Protein AF-A0A7J3BCR1-F1 (afdb_monomer_lite)

Secondary structure (DSSP, 8-state):
-GGG------TTTSS---TT-SSGGGTHHHHHHHHHTT--HHHHHIIIIIHHHHHHHHHH-

Sequence (61 aa):
GSNHVGLGSDFDGIEKTPAGLEDVTKIPSITEGLLNRGYSEDDILKILGGNFLRVFKSVIG

Radius of gyration: 13.08 Å; chains: 1; bounding box: 27×24×36 Å

Structure (mmCIF, N/CA/C/O backbone):
data_AF-A0A7J3BCR1-F1
#
_entry.id   AF-A0A7J3BCR1-F1
#
loop_
_atom_site.group_PDB
_atom_site.id
_atom_site.type_symbol
_atom_site.label_atom_id
_atom_site.label_alt_id
_atom_site.label_comp_id
_atom_site.label_asym_id
_atom_site.label_entity_id
_atom_site.label_seq_id
_atom_site.pdbx_PDB_ins_code
_atom_site.Cartn_x
_atom_site.Cartn_y
_atom_site.Cartn_z
_atom_site.occupancy
_atom_site.B_iso_or_equiv
_atom_site.auth_seq_id
_atom_site.auth_comp_id
_atom_site.auth_asym_id
_atom_site.auth_atom_id
_atom_site.pdbx_PDB_model_num
ATOM 1 N N . GLY A 1 1 ? -15.411 -3.085 1.852 1.00 89.88 1 GLY A N 1
ATOM 2 C CA . GLY A 1 1 ? -15.249 -1.618 1.958 1.00 89.88 1 GLY A CA 1
ATOM 3 C C . GLY A 1 1 ? -13.888 -1.283 2.539 1.00 89.88 1 GLY A C 1
ATOM 4 O O . GLY A 1 1 ? -13.240 -2.193 3.050 1.00 89.88 1 GLY A O 1
ATOM 5 N N . SER A 1 2 ? -13.476 -0.014 2.486 1.00 95.69 2 SER A N 1
ATOM 6 C CA . SER A 1 2 ? -12.137 0.472 2.879 1.00 95.69 2 SER A CA 1
ATOM 7 C C . SER A 1 2 ? -11.666 0.008 4.263 1.00 95.69 2 SER A C 1
ATOM 9 O O . SER A 1 2 ? -10.486 -0.258 4.422 1.00 95.69 2 SER A O 1
ATOM 11 N N . ASN A 1 3 ? -12.569 -0.214 5.227 1.00 97.69 3 ASN A N 1
ATOM 12 C CA . ASN A 1 3 ? -12.269 -0.718 6.585 1.00 97.69 3 ASN A CA 1
ATOM 13 C C . ASN A 1 3 ? -11.621 -2.126 6.665 1.00 97.69 3 ASN A C 1
ATOM 15 O O . ASN A 1 3 ? -11.277 -2.591 7.756 1.00 97.69 3 ASN A O 1
ATOM 19 N N . HIS A 1 4 ? -11.515 -2.841 5.541 1.00 97.75 4 HIS A N 1
ATOM 20 C CA . HIS A 1 4 ? -11.043 -4.232 5.480 1.00 97.75 4 HIS A CA 1
ATOM 21 C C . HIS A 1 4 ? -9.935 -4.444 4.435 1.00 97.75 4 HIS A C 1
ATOM 23 O O . HIS A 1 4 ? -9.689 -5.575 4.030 1.00 97.75 4 HIS A O 1
ATOM 29 N N . VAL A 1 5 ? -9.298 -3.368 3.967 1.00 98.12 5 VAL A N 1
ATOM 30 C CA . VAL A 1 5 ? -8.238 -3.412 2.946 1.00 98.12 5 VAL A CA 1
ATOM 31 C C . VAL A 1 5 ? -6.895 -3.044 3.578 1.00 98.12 5 VAL A C 1
ATOM 33 O O . VAL A 1 5 ? -6.841 -2.176 4.448 1.00 98.12 5 VAL A O 1
ATOM 36 N N . GLY A 1 6 ? -5.818 -3.691 3.138 1.00 97.25 6 GLY A N 1
ATOM 37 C CA . GLY A 1 6 ? -4.441 -3.376 3.519 1.00 97.25 6 GLY A CA 1
ATOM 38 C C . GLY A 1 6 ? -3.481 -3.604 2.353 1.00 97.25 6 GLY A C 1
ATOM 39 O O . GLY A 1 6 ? -3.896 -4.076 1.293 1.00 97.25 6 GLY A O 1
ATOM 40 N N . LEU A 1 7 ? -2.208 -3.265 2.551 1.00 97.38 7 LEU A N 1
ATOM 41 C CA . LEU A 1 7 ? -1.147 -3.479 1.567 1.00 97.38 7 LEU A CA 1
ATOM 42 C C . LEU A 1 7 ? -0.328 -4.726 1.917 1.00 97.38 7 LEU A C 1
ATOM 44 O O . LEU A 1 7 ? 0.096 -4.893 3.058 1.00 97.38 7 LEU A O 1
ATOM 48 N N . GLY A 1 8 ? -0.079 -5.571 0.920 1.00 96.69 8 GLY A N 1
ATOM 49 C CA . GLY A 1 8 ? 0.825 -6.716 1.003 1.00 96.69 8 GLY A CA 1
ATOM 50 C C . GLY A 1 8 ? 1.476 -6.914 -0.357 1.00 96.69 8 GLY A C 1
ATOM 51 O O . GLY A 1 8 ? 0.841 -7.446 -1.260 1.00 96.69 8 GLY A O 1
ATOM 52 N N . SER A 1 9 ? 2.691 -6.392 -0.528 1.00 96.00 9 SER A N 1
ATOM 53 C CA . SER A 1 9 ? 3.350 -6.319 -1.839 1.00 96.00 9 SER A CA 1
ATOM 54 C C . SER A 1 9 ? 3.988 -7.627 -2.286 1.00 96.00 9 SER A C 1
ATOM 56 O O . SER A 1 9 ? 4.159 -7.818 -3.484 1.00 96.00 9 SER A O 1
ATOM 58 N N . ASP A 1 10 ? 4.364 -8.481 -1.331 1.00 96.75 10 ASP A N 1
ATOM 59 C CA . ASP A 1 10 ? 5.170 -9.679 -1.581 1.00 96.75 10 ASP A CA 1
ATOM 60 C C . ASP A 1 10 ? 6.496 -9.367 -2.309 1.00 96.75 10 ASP A C 1
ATOM 62 O O . ASP A 1 10 ? 6.996 -10.146 -3.120 1.00 96.75 10 ASP A O 1
ATOM 66 N N . PHE A 1 11 ? 7.071 -8.182 -2.036 1.00 96.44 11 PHE A N 1
ATOM 67 C CA . PHE A 1 11 ? 8.421 -7.849 -2.497 1.00 96.44 11 PHE A CA 1
ATOM 68 C C . PHE A 1 11 ? 9.412 -8.916 -2.023 1.00 96.44 11 PHE A C 1
ATOM 70 O O . PHE A 1 11 ? 9.281 -9.435 -0.918 1.00 96.44 11 PHE A O 1
ATOM 77 N N . ASP A 1 12 ? 10.375 -9.246 -2.886 1.00 96.31 12 ASP A N 1
ATOM 78 C CA . ASP A 1 1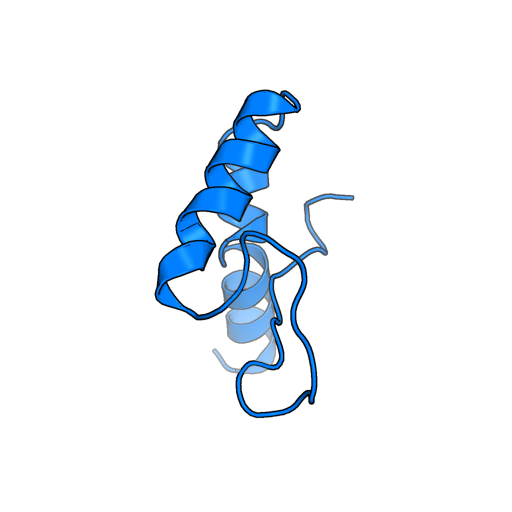2 ? 11.321 -10.361 -2.733 1.00 96.31 12 ASP A CA 1
ATOM 79 C C . ASP A 1 12 ? 10.684 -11.774 -2.710 1.00 96.31 12 ASP A C 1
ATOM 81 O O . ASP A 1 12 ? 11.409 -12.767 -2.651 1.00 96.31 12 ASP A O 1
ATOM 85 N N . GLY A 1 13 ? 9.350 -11.886 -2.808 1.00 97.12 13 GLY A N 1
ATOM 86 C CA . GLY A 1 13 ? 8.595 -13.147 -2.868 1.00 97.12 13 GLY A CA 1
ATOM 87 C C . GLY A 1 13 ? 8.066 -13.524 -4.260 1.00 97.12 13 GLY A C 1
ATOM 88 O O . GLY A 1 13 ? 7.721 -14.683 -4.493 1.00 97.12 13 GLY A O 1
ATOM 89 N N . ILE A 1 14 ? 8.048 -12.579 -5.210 1.00 96.88 14 ILE A N 1
ATOM 90 C CA . ILE A 1 14 ? 7.524 -12.766 -6.576 1.00 96.88 14 ILE A CA 1
ATOM 91 C C . ILE A 1 14 ? 8.565 -12.462 -7.659 1.00 96.88 14 ILE A C 1
ATOM 93 O O . ILE A 1 14 ? 9.438 -11.618 -7.489 1.00 96.88 14 ILE A O 1
ATOM 97 N N . GLU A 1 15 ? 8.437 -13.109 -8.822 1.00 96.88 15 GLU A N 1
ATOM 98 C CA . GLU A 1 15 ? 9.380 -12.930 -9.941 1.00 96.88 15 GLU A CA 1
ATOM 99 C C . GLU A 1 15 ? 9.228 -11.591 -10.681 1.00 96.88 15 GLU A C 1
ATOM 101 O O . GLU A 1 15 ? 10.167 -11.125 -11.327 1.00 96.88 15 GLU A O 1
ATOM 106 N N . LYS A 1 16 ? 8.028 -10.997 -10.665 1.00 97.38 16 LYS A N 1
ATOM 107 C CA . LYS A 1 16 ? 7.707 -9.777 -11.418 1.00 97.38 16 LYS A CA 1
ATOM 108 C C . LYS A 1 16 ? 6.737 -8.903 -10.646 1.00 97.38 16 LYS A C 1
ATOM 110 O O . LYS A 1 16 ? 5.719 -9.387 -10.159 1.00 97.38 16 LYS A O 1
ATOM 115 N N . THR A 1 17 ? 7.011 -7.607 -10.632 1.00 97.62 17 THR A N 1
ATOM 116 C CA . THR A 1 17 ? 6.155 -6.584 -10.033 1.00 97.62 17 THR A CA 1
ATOM 117 C C . THR A 1 17 ? 5.415 -5.776 -11.111 1.00 97.62 17 THR A C 1
ATOM 119 O O . THR A 1 17 ? 5.806 -5.789 -12.285 1.00 97.62 17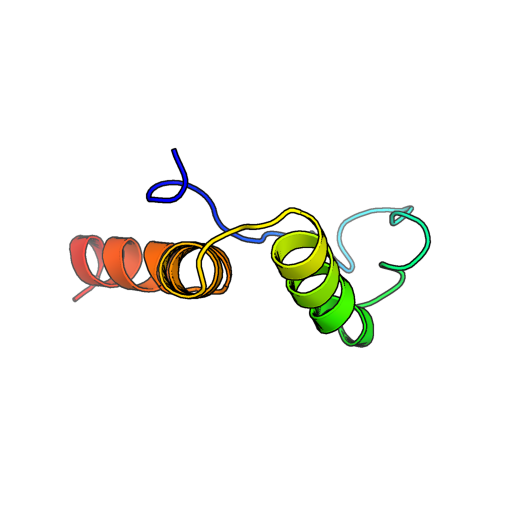 THR A O 1
ATOM 122 N N . PRO A 1 18 ? 4.309 -5.089 -10.766 1.00 96.50 18 PRO A N 1
ATOM 123 C CA . PRO A 1 18 ? 3.660 -4.148 -11.675 1.00 96.50 18 PRO A CA 1
ATOM 124 C C . PRO A 1 18 ? 4.579 -2.971 -12.033 1.00 96.50 18 PRO A C 1
ATOM 126 O O . PRO A 1 18 ? 5.353 -2.503 -11.201 1.00 96.50 18 PRO A O 1
ATOM 129 N N . ALA A 1 19 ? 4.443 -2.436 -13.249 1.00 96.38 19 ALA A N 1
ATOM 130 C CA . ALA A 1 19 ? 5.168 -1.233 -13.655 1.00 96.38 19 ALA A CA 1
ATOM 131 C C . ALA A 1 19 ? 4.809 -0.036 -12.754 1.00 96.38 19 ALA A C 1
ATOM 133 O O . ALA A 1 19 ? 3.629 0.216 -12.491 1.00 96.38 19 ALA A O 1
ATOM 134 N N . GLY A 1 20 ? 5.823 0.698 -12.295 1.00 95.50 20 GLY A N 1
ATOM 135 C CA . GLY A 1 20 ? 5.691 1.768 -11.305 1.00 95.50 20 GLY A CA 1
ATOM 136 C C . GLY A 1 20 ? 5.622 1.284 -9.853 1.00 95.50 20 GLY A C 1
ATOM 137 O O . GLY A 1 20 ? 5.436 2.111 -8.965 1.00 95.50 20 GLY A O 1
ATOM 138 N N . LEU A 1 21 ? 5.756 -0.024 -9.605 1.00 97.38 21 LEU A N 1
ATOM 139 C CA . LEU A 1 21 ? 5.858 -0.651 -8.283 1.00 97.38 21 LEU A CA 1
ATOM 140 C C . LEU A 1 21 ? 7.041 -1.630 -8.240 1.00 97.38 21 LEU A C 1
ATOM 142 O O . LEU A 1 21 ? 6.916 -2.742 -7.737 1.00 97.38 21 LEU A O 1
ATOM 146 N N . GLU A 1 22 ? 8.184 -1.231 -8.798 1.00 97.50 22 GLU A N 1
ATOM 147 C CA . GLU A 1 22 ? 9.360 -2.094 -8.948 1.00 97.50 22 GLU A CA 1
ATOM 148 C C . GLU A 1 22 ? 9.915 -2.585 -7.606 1.00 97.50 22 GLU A C 1
ATOM 150 O O . GLU A 1 22 ? 10.323 -3.739 -7.501 1.00 97.50 22 GLU A O 1
ATOM 155 N N . ASP A 1 23 ? 9.903 -1.722 -6.590 1.00 96.94 23 ASP A N 1
ATOM 156 C CA . ASP A 1 23 ? 10.453 -1.992 -5.266 1.00 96.94 23 ASP A CA 1
ATOM 157 C C . ASP A 1 23 ? 9.731 -1.185 -4.167 1.00 96.94 23 ASP A C 1
ATOM 159 O O . ASP A 1 23 ? 8.820 -0.387 -4.420 1.00 96.94 23 ASP A O 1
ATOM 163 N N . VAL A 1 24 ? 10.160 -1.373 -2.916 1.00 96.88 24 VAL A N 1
ATOM 164 C CA . VAL A 1 24 ? 9.587 -0.709 -1.733 1.00 96.88 24 VAL A CA 1
ATOM 165 C C . VAL A 1 24 ? 9.636 0.822 -1.791 1.00 96.88 24 VAL A C 1
ATOM 167 O O . VAL A 1 24 ? 8.768 1.483 -1.215 1.00 96.88 24 VAL A O 1
ATOM 170 N N . THR A 1 25 ? 10.577 1.419 -2.525 1.00 97.81 25 THR A N 1
ATOM 171 C CA . THR A 1 25 ? 10.658 2.881 -2.676 1.00 97.81 25 THR A CA 1
ATOM 172 C C . THR A 1 25 ? 9.476 3.452 -3.462 1.00 97.81 25 THR A C 1
ATOM 174 O O . THR A 1 25 ? 9.215 4.652 -3.386 1.00 97.81 25 THR A O 1
ATOM 177 N N . LYS A 1 26 ? 8.722 2.605 -4.178 1.00 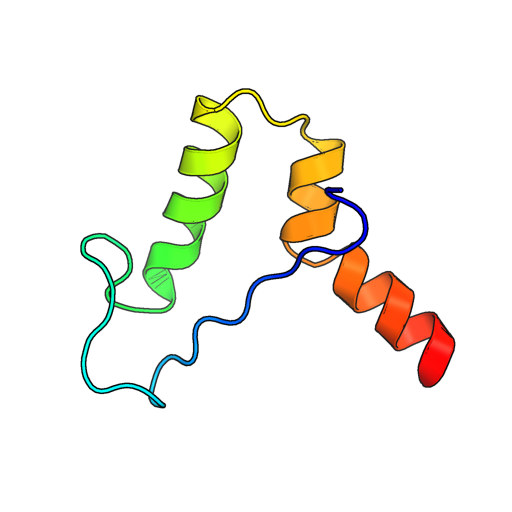97.94 26 LYS A N 1
ATOM 178 C CA . LYS A 1 26 ? 7.561 2.982 -4.998 1.00 97.94 26 LYS A CA 1
ATOM 179 C C . LYS A 1 26 ? 6.225 2.976 -4.263 1.00 97.94 26 LYS A C 1
ATOM 181 O O . LYS A 1 26 ? 5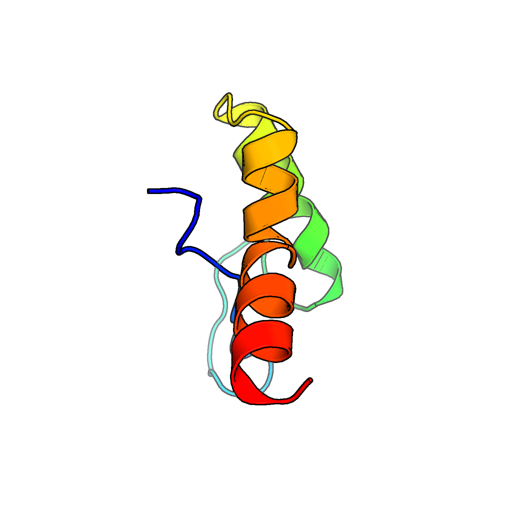.228 3.429 -4.818 1.00 97.94 26 LYS A O 1
ATOM 186 N N . ILE A 1 27 ? 6.178 2.530 -3.008 1.00 96.56 27 ILE A N 1
ATOM 187 C CA . ILE A 1 27 ? 4.942 2.527 -2.206 1.00 96.56 27 ILE A CA 1
ATOM 188 C C . ILE A 1 27 ? 4.199 3.884 -2.194 1.00 96.56 27 ILE A C 1
ATOM 190 O O . ILE A 1 27 ? 2.968 3.860 -2.276 1.00 96.56 27 ILE A O 1
ATOM 194 N N . PRO A 1 28 ? 4.861 5.065 -2.183 1.00 97.62 28 PRO A N 1
ATOM 195 C CA . PRO A 1 28 ? 4.160 6.350 -2.275 1.00 97.62 28 PRO A CA 1
ATOM 196 C C . PRO A 1 28 ? 3.263 6.515 -3.515 1.00 97.62 28 PRO A C 1
ATOM 198 O O . PRO A 1 28 ? 2.246 7.204 -3.436 1.00 97.62 28 PRO A O 1
ATOM 201 N N . SER A 1 29 ? 3.568 5.847 -4.634 1.00 97.81 29 SER A N 1
ATOM 202 C CA . SER A 1 29 ? 2.741 5.884 -5.850 1.00 97.81 29 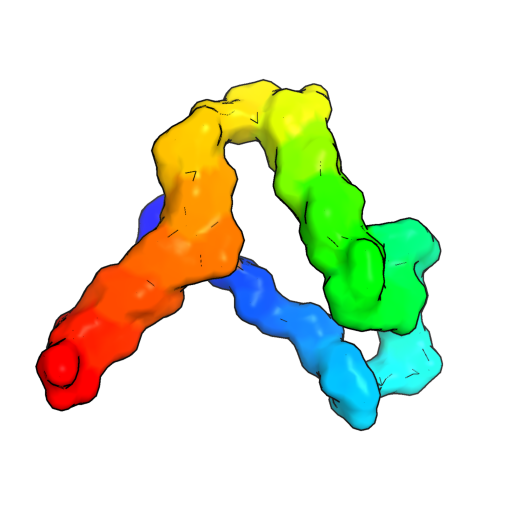SER A CA 1
ATOM 203 C C . SER A 1 29 ? 1.361 5.246 -5.650 1.00 97.81 29 SER A C 1
ATOM 205 O O . SER A 1 29 ? 0.404 5.616 -6.331 1.00 97.81 29 SER A O 1
ATOM 207 N N . ILE A 1 30 ? 1.211 4.333 -4.681 1.00 97.50 30 ILE A N 1
ATOM 208 C CA . ILE A 1 30 ? -0.100 3.792 -4.291 1.00 97.50 30 ILE A CA 1
ATOM 209 C C . ILE A 1 30 ? -0.943 4.891 -3.637 1.00 97.50 30 ILE A C 1
ATOM 211 O O . ILE A 1 30 ? -2.105 5.069 -4.003 1.00 97.50 30 ILE A O 1
ATOM 215 N N . THR A 1 31 ? -0.357 5.662 -2.716 1.00 98.06 31 THR A N 1
ATOM 216 C CA . THR A 1 31 ? -1.027 6.794 -2.056 1.00 98.06 31 THR A CA 1
ATOM 217 C C . THR A 1 31 ? -1.478 7.834 -3.076 1.00 98.06 31 THR A C 1
ATOM 219 O O . THR A 1 31 ? -2.644 8.227 -3.075 1.00 98.06 31 THR A O 1
ATOM 222 N N . GLU A 1 32 ? -0.592 8.227 -3.994 1.00 98.19 32 GLU A N 1
ATOM 223 C CA . GLU A 1 32 ? -0.925 9.142 -5.092 1.00 98.19 32 GLU A CA 1
ATOM 224 C C . GLU A 1 32 ? -2.063 8.588 -5.962 1.00 98.19 32 GLU A C 1
ATOM 226 O O . GLU A 1 32 ? -3.028 9.287 -6.276 1.00 98.19 32 GLU A O 1
ATOM 231 N N . GLY A 1 33 ? -2.009 7.298 -6.298 1.00 98.06 33 GLY A N 1
ATOM 232 C CA . GLY A 1 33 ? -3.057 6.626 -7.054 1.00 98.06 33 GLY A CA 1
ATOM 233 C C . GLY A 1 33 ? -4.424 6.644 -6.360 1.00 98.06 33 GLY A C 1
ATOM 234 O O . GLY A 1 33 ? -5.439 6.784 -7.049 1.00 98.06 33 GLY A O 1
ATOM 235 N N . LEU A 1 34 ? -4.471 6.506 -5.033 1.00 98.25 34 LEU A N 1
ATOM 236 C CA . LEU A 1 34 ? -5.709 6.584 -4.250 1.00 98.25 34 LEU A CA 1
ATOM 237 C C . LEU A 1 34 ? -6.254 8.017 -4.198 1.00 98.25 34 LEU A C 1
ATOM 239 O O . LEU A 1 34 ? -7.450 8.210 -4.427 1.00 98.25 34 LEU A O 1
ATOM 243 N N . LEU A 1 35 ? -5.386 9.012 -3.988 1.00 98.50 35 LEU A N 1
ATOM 244 C CA . LEU A 1 35 ? -5.754 10.434 -4.028 1.00 98.50 35 LEU A CA 1
ATOM 245 C C . LEU A 1 35 ? -6.360 10.812 -5.384 1.00 98.50 35 LEU A C 1
ATOM 247 O O . LEU A 1 35 ? -7.467 11.344 -5.446 1.00 98.50 35 LEU A O 1
ATOM 251 N N . ASN A 1 36 ? -5.698 10.436 -6.481 1.00 98.44 36 ASN A N 1
ATOM 252 C CA . ASN A 1 36 ? -6.160 10.715 -7.845 1.00 98.44 36 ASN A CA 1
ATOM 253 C C . ASN A 1 36 ? -7.499 10.038 -8.186 1.00 98.44 36 ASN A C 1
ATOM 255 O O . ASN A 1 36 ? -8.184 10.449 -9.120 1.00 98.44 36 ASN A O 1
ATOM 259 N N . ARG A 1 37 ? -7.882 8.997 -7.440 1.00 98.06 37 ARG A N 1
ATOM 260 C CA . ARG A 1 37 ? -9.164 8.288 -7.581 1.00 98.06 37 ARG A CA 1
ATOM 261 C C . ARG A 1 37 ? -10.254 8.824 -6.647 1.00 98.06 37 ARG A C 1
ATOM 263 O O . ARG A 1 37 ? -11.349 8.271 -6.640 1.00 98.06 37 ARG A O 1
ATOM 270 N N . GLY A 1 38 ? -9.974 9.879 -5.882 1.00 98.25 38 GLY A N 1
ATOM 271 C CA . GLY A 1 38 ? -10.947 10.537 -5.010 1.00 98.25 38 GLY A CA 1
ATOM 272 C C . GLY A 1 38 ? -11.244 9.785 -3.714 1.00 98.25 38 GLY A C 1
ATOM 273 O O . GLY A 1 38 ? -12.308 9.984 -3.131 1.00 98.25 38 GLY A O 1
ATOM 274 N N . TYR A 1 39 ? -10.339 8.911 -3.258 1.00 98.50 39 TYR A N 1
ATOM 275 C CA . TYR A 1 39 ? -10.468 8.320 -1.927 1.00 98.50 39 TYR A CA 1
ATOM 276 C C . TYR A 1 39 ? -10.326 9.405 -0.858 1.00 98.50 39 TYR A C 1
ATOM 278 O O . TYR A 1 39 ? -9.497 10.307 -0.981 1.00 98.50 39 TYR A O 1
ATOM 286 N N . SER A 1 40 ? -11.124 9.300 0.204 1.00 98.44 40 SER A N 1
ATOM 287 C CA . SER A 1 40 ? -10.986 10.185 1.358 1.00 98.44 40 SER A CA 1
ATOM 288 C C . SER A 1 40 ? -9.654 9.936 2.070 1.00 98.44 40 SER A C 1
ATOM 290 O O . SER A 1 40 ? -9.162 8.806 2.102 1.00 98.44 40 SER A O 1
ATOM 292 N N . GLU A 1 41 ? -9.082 10.973 2.685 1.00 98.25 41 GLU A N 1
ATOM 293 C CA . GLU A 1 41 ? -7.856 10.828 3.483 1.00 98.25 41 GLU A CA 1
ATOM 294 C C . GLU A 1 41 ? -8.021 9.783 4.598 1.00 98.25 41 GLU A C 1
ATOM 296 O O . GLU A 1 41 ? -7.122 8.977 4.829 1.00 98.25 41 GLU A O 1
ATOM 301 N N . ASP A 1 42 ? -9.198 9.731 5.230 1.00 98.38 42 ASP A N 1
ATOM 302 C CA . ASP A 1 42 ? -9.536 8.737 6.253 1.00 98.38 42 ASP A CA 1
ATOM 303 C C . ASP A 1 42 ? -9.490 7.300 5.700 1.00 98.38 42 ASP A C 1
ATOM 305 O O . ASP A 1 42 ? -8.914 6.404 6.319 1.00 98.38 42 ASP A O 1
ATOM 309 N N . ASP A 1 43 ? -10.023 7.060 4.499 1.00 98.62 43 ASP A N 1
ATOM 310 C CA . ASP A 1 43 ? -9.929 5.744 3.859 1.00 98.62 43 ASP A CA 1
ATOM 311 C C . ASP A 1 43 ? -8.497 5.385 3.456 1.00 98.62 43 ASP A C 1
ATOM 313 O O . ASP A 1 43 ? -8.097 4.226 3.591 1.00 98.62 43 ASP A O 1
ATOM 317 N N . ILE A 1 44 ? -7.708 6.359 3.004 1.00 98.62 44 ILE A N 1
ATOM 318 C CA . ILE A 1 44 ? -6.298 6.148 2.661 1.00 98.62 44 ILE A CA 1
ATOM 319 C C . ILE A 1 44 ? -5.510 5.752 3.912 1.00 98.62 44 ILE A C 1
ATOM 321 O O . ILE A 1 44 ? -4.815 4.738 3.895 1.00 98.62 44 ILE A O 1
ATOM 325 N N . LEU A 1 45 ? -5.662 6.474 5.024 1.00 98.50 45 LEU A N 1
ATOM 326 C CA . LEU A 1 45 ? -4.974 6.163 6.284 1.00 98.50 45 LEU A CA 1
ATOM 327 C C . LEU A 1 45 ? -5.327 4.766 6.814 1.00 98.50 45 LEU A C 1
ATOM 329 O O . LEU A 1 45 ? -4.461 4.048 7.325 1.00 98.50 45 LEU A O 1
ATOM 333 N N . LYS A 1 46 ? -6.580 4.332 6.644 1.00 98.62 46 LYS A N 1
ATOM 334 C CA . LYS A 1 46 ? -6.990 2.954 6.951 1.00 98.62 46 LYS A CA 1
ATOM 335 C C . LYS A 1 46 ? -6.237 1.934 6.099 1.00 98.62 46 LYS A C 1
ATOM 337 O O . LYS A 1 46 ? -5.715 0.967 6.656 1.00 98.62 46 LYS A O 1
ATOM 342 N N . ILE A 1 47 ? -6.160 2.150 4.784 1.00 98.50 47 ILE A N 1
ATOM 343 C CA . ILE A 1 47 ? -5.490 1.248 3.829 1.00 98.50 47 ILE A CA 1
ATOM 344 C C . ILE A 1 47 ? -3.981 1.174 4.089 1.00 98.50 47 ILE A C 1
ATOM 346 O O . ILE A 1 47 ? -3.418 0.080 4.081 1.00 98.50 47 ILE A O 1
ATOM 350 N N . LEU A 1 48 ? -3.334 2.312 4.357 1.00 97.88 48 LEU A N 1
ATOM 351 C CA . LEU A 1 48 ? -1.882 2.397 4.559 1.00 97.88 48 LEU A CA 1
ATOM 352 C C . LEU A 1 48 ? -1.398 1.741 5.861 1.00 97.88 48 LEU A C 1
ATOM 354 O O . LEU A 1 48 ? -0.203 1.512 6.019 1.00 97.88 48 LEU A O 1
ATOM 358 N N . GLY A 1 49 ? -2.300 1.412 6.787 1.00 98.00 49 GLY A N 1
ATOM 359 C CA . GLY A 1 49 ? -1.931 0.670 7.992 1.00 98.00 49 GLY A CA 1
ATOM 360 C C . GLY A 1 49 ? -2.948 0.727 9.123 1.00 98.00 49 GLY A C 1
ATOM 361 O O . GLY A 1 49 ? -2.930 -0.149 9.986 1.00 98.00 49 GLY A O 1
ATOM 362 N N . GLY A 1 50 ? -3.876 1.690 9.125 1.00 98.44 50 GLY A N 1
ATOM 363 C CA . GLY A 1 50 ? -4.870 1.822 10.196 1.00 98.44 50 GLY A CA 1
ATOM 364 C C . GLY A 1 50 ? -5.716 0.560 10.399 1.00 98.44 50 GLY A C 1
ATOM 365 O O . GLY A 1 50 ? -5.955 0.142 11.533 1.00 98.44 50 GLY A O 1
ATOM 366 N N . ASN A 1 51 ? -6.107 -0.112 9.314 1.00 98.62 51 ASN A N 1
ATOM 367 C CA . ASN A 1 51 ? -6.841 -1.375 9.394 1.00 98.62 51 ASN A CA 1
ATOM 368 C C . ASN A 1 51 ? -5.998 -2.503 9.982 1.00 98.62 51 ASN A C 1
ATOM 370 O O . ASN A 1 51 ? -6.498 -3.264 10.810 1.00 98.62 51 ASN A O 1
ATOM 374 N N . PHE A 1 52 ? -4.731 -2.597 9.572 1.00 98.25 52 PHE A N 1
ATOM 375 C CA . PHE A 1 52 ? -3.808 -3.585 10.115 1.00 98.25 52 PHE A CA 1
ATOM 376 C C . PHE A 1 52 ? -3.625 -3.368 11.616 1.00 98.25 52 PHE A C 1
ATOM 378 O O . PHE A 1 52 ? -3.840 -4.297 12.386 1.00 98.25 52 PHE A O 1
ATOM 385 N N . LEU A 1 53 ? -3.342 -2.136 12.047 1.00 98.19 53 LEU A N 1
ATOM 386 C CA . LEU A 1 53 ? -3.171 -1.792 13.461 1.00 98.19 53 LEU A CA 1
ATOM 387 C C . LEU A 1 53 ? -4.428 -2.078 14.289 1.00 98.19 53 LEU A C 1
ATOM 389 O O . LEU A 1 53 ? -4.324 -2.623 15.387 1.00 98.19 53 LEU A O 1
ATOM 393 N N . ARG A 1 54 ? -5.622 -1.772 13.765 1.00 98.06 54 ARG A N 1
ATOM 394 C CA . ARG A 1 54 ? -6.900 -2.108 14.414 1.00 98.06 54 ARG A CA 1
ATOM 395 C C . ARG A 1 54 ? -7.025 -3.612 14.661 1.00 98.06 54 ARG A C 1
ATOM 397 O O . ARG A 1 54 ? -7.400 -4.016 15.760 1.00 98.06 54 ARG A O 1
ATOM 404 N N . VAL A 1 55 ? -6.745 -4.430 13.646 1.00 98.12 55 VAL A 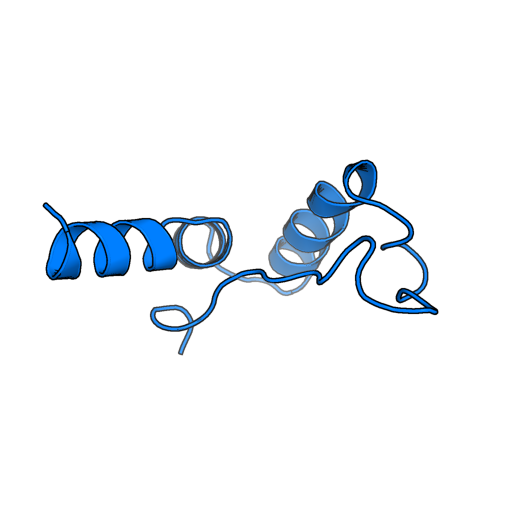N 1
ATOM 405 C CA . VAL A 1 55 ? -6.838 -5.894 13.754 1.00 98.12 55 VAL A CA 1
ATOM 406 C C . VAL A 1 55 ? -5.740 -6.435 14.664 1.00 98.12 55 VAL A C 1
ATOM 408 O O . VAL A 1 55 ? -6.039 -7.205 15.571 1.00 98.12 55 VAL A O 1
ATOM 411 N N . PHE A 1 56 ? -4.502 -5.982 14.485 1.00 98.12 56 PHE A N 1
ATOM 412 C CA . PHE A 1 56 ? -3.362 -6.375 15.304 1.00 98.12 56 PHE A CA 1
ATOM 413 C C . PHE A 1 56 ? -3.636 -6.124 16.790 1.00 98.12 56 PHE A C 1
ATOM 415 O O . PHE A 1 56 ? -3.543 -7.051 17.589 1.00 98.12 56 PHE A O 1
ATOM 422 N N . LYS A 1 57 ? -4.119 -4.927 17.145 1.00 98.06 57 LYS A N 1
ATOM 423 C CA . LYS A 1 57 ? -4.558 -4.590 18.508 1.00 98.06 57 LYS A CA 1
ATOM 424 C C . LYS A 1 57 ? -5.678 -5.500 19.018 1.00 98.06 57 LYS A C 1
ATOM 426 O O . LYS A 1 57 ? -5.674 -5.886 20.178 1.00 98.06 57 LYS A O 1
ATOM 431 N N . SER A 1 58 ? -6.647 -5.855 18.169 1.00 97.69 58 SER A N 1
ATOM 432 C CA . SER A 1 58 ? -7.760 -6.729 18.575 1.00 97.69 58 SER A CA 1
ATOM 433 C C . SER A 1 58 ? -7.355 -8.184 18.836 1.00 97.69 58 SER A C 1
ATOM 435 O O . SER A 1 58 ? -8.082 -8.892 19.526 1.00 97.69 58 SER A O 1
ATOM 437 N N . VAL A 1 59 ? -6.222 -8.626 18.280 1.00 97.75 59 VAL A N 1
ATOM 438 C CA . VAL A 1 59 ? -5.736 -10.010 18.386 1.00 97.75 59 VAL A CA 1
ATOM 439 C C . VAL A 1 59 ? -4.604 -10.139 19.408 1.00 97.75 59 VAL A C 1
ATOM 441 O O . VAL A 1 59 ? -4.562 -11.131 20.129 1.00 97.75 59 VAL A O 1
ATOM 444 N N . ILE A 1 60 ? -3.691 -9.163 19.466 1.00 95.19 60 ILE A N 1
ATOM 445 C CA . ILE A 1 60 ? -2.428 -9.255 20.217 1.00 95.19 60 ILE A CA 1
ATOM 446 C C . ILE A 1 60 ? -2.406 -8.373 21.477 1.00 95.19 60 ILE A C 1
ATOM 448 O O . ILE A 1 60 ? -1.864 -8.811 22.489 1.00 95.19 60 ILE A O 1
ATOM 452 N N . GLY A 1 61 ? -3.011 -7.178 21.443 1.00 68.69 61 GLY A N 1
ATOM 453 C CA . GLY A 1 61 ? -2.967 -6.184 22.531 1.00 68.69 61 GLY A CA 1
ATOM 454 C C . GLY A 1 61 ? -2.067 -4.999 22.223 1.00 68.69 61 GLY A C 1
ATOM 455 O O . GLY A 1 61 ? -0.900 -5.018 22.665 1.00 68.69 61 GLY A O 1
#

Foldseek 3Di:
DLLQAEDDQCVVNDPDHDPQPRDPVSVVVVVVVCVVVPHDPVSSVSHHCVSVVVVCVVPPD

pLDDT: mean 97.01, std 3.88, range [68.69, 98.62]